Protein AF-A0A1F9PEQ1-F1 (afdb_monomer_lite)

Secondary structure (DSSP, 8-state):
--SHHHHHHHHHHHHHHHHTTS-----TTTTTTHHHHHHHHHHHHHHHHHHS--------PPP----------------------EEEEEEEE-TTT--EEEEEEEEE-TTS-EEEEEEEP-

Radius of gyration: 31.18 Å; chains: 1; bounding box: 56×48×93 Å

pLDDT: mean 72.93, std 18.85, range [39.44, 97.31]

Structure (mmCIF, N/CA/C/O backbone):
data_AF-A0A1F9PEQ1-F1
#
_entry.id   AF-A0A1F9PEQ1-F1
#
loop_
_atom_site.group_PDB
_atom_site.id
_atom_site.type_symbol
_atom_site.label_atom_id
_atom_site.label_alt_id
_atom_site.label_comp_id
_atom_site.label_asym_id
_atom_site.label_entity_id
_atom_site.label_seq_id
_atom_site.pdbx_PDB_ins_code
_atom_site.Cartn_x
_atom_site.Cartn_y
_atom_site.Cartn_z
_atom_site.occupancy
_atom_site.B_iso_or_equiv
_atom_site.auth_seq_id
_atom_site.auth_comp_id
_atom_site.auth_asym_id
_atom_site.auth_atom_id
_atom_site.pdbx_PDB_model_num
ATOM 1 N N . MET A 1 1 ? -5.999 16.177 64.092 1.00 49.44 1 MET A N 1
ATOM 2 C CA . MET A 1 1 ? -4.779 16.127 63.250 1.00 49.44 1 MET A CA 1
ATOM 3 C C . MET A 1 1 ? -4.635 14.733 62.621 1.00 49.44 1 MET A C 1
ATOM 5 O O . MET A 1 1 ? -3.944 13.889 63.171 1.00 49.44 1 MET A O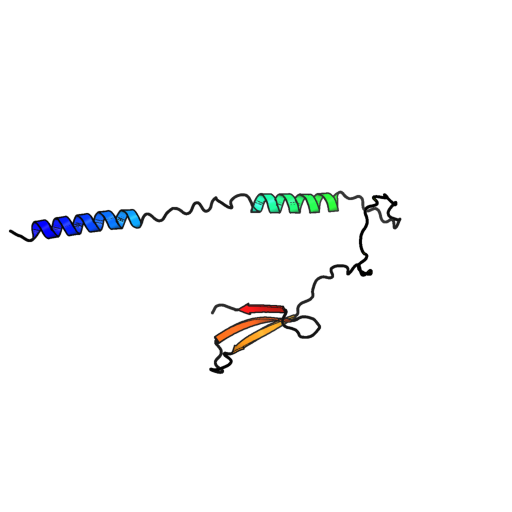 1
ATOM 9 N N . ARG A 1 2 ? -5.347 14.428 61.524 1.00 56.50 2 ARG A N 1
ATOM 10 C CA . ARG A 1 2 ? -5.274 13.109 60.840 1.00 56.50 2 ARG A CA 1
ATOM 11 C C . ARG A 1 2 ? -5.090 13.198 59.314 1.00 56.50 2 ARG A C 1
ATOM 13 O O . ARG A 1 2 ? -4.746 12.198 58.700 1.00 56.50 2 ARG A O 1
ATOM 20 N N . SER A 1 3 ? -5.237 14.383 58.717 1.00 58.09 3 SER A N 1
ATOM 21 C CA . SER A 1 3 ? -5.160 14.612 57.265 1.00 58.09 3 SER A CA 1
ATOM 22 C C . SER A 1 3 ? -3.738 14.790 56.712 1.00 58.09 3 SER A C 1
ATOM 24 O O . SER A 1 3 ? -3.518 14.547 55.531 1.00 58.09 3 SER A O 1
ATOM 26 N N . GLY A 1 4 ? -2.751 15.145 57.547 1.00 61.19 4 GLY A N 1
ATOM 27 C CA . GLY A 1 4 ? -1.371 15.374 57.086 1.00 61.19 4 GLY A CA 1
ATOM 28 C C . GLY A 1 4 ? -0.668 14.114 56.565 1.00 61.19 4 GLY A C 1
ATOM 29 O O . GLY A 1 4 ? 0.101 14.185 55.615 1.00 61.19 4 GLY A O 1
ATOM 30 N N . LYS A 1 5 ? -0.987 12.937 57.125 1.00 64.62 5 LYS A N 1
ATOM 31 C CA . LYS A 1 5 ? -0.411 11.655 56.677 1.00 64.62 5 LYS A CA 1
ATOM 32 C C . LYS A 1 5 ? -0.915 11.241 55.293 1.00 64.62 5 LYS A C 1
ATOM 34 O O . LYS A 1 5 ? -0.137 10.729 54.498 1.00 64.62 5 LYS A O 1
ATOM 39 N N . ALA A 1 6 ? -2.194 11.498 55.007 1.00 68.31 6 ALA A N 1
ATOM 40 C CA . ALA A 1 6 ? -2.786 11.233 53.699 1.00 68.31 6 ALA A CA 1
ATOM 41 C C . ALA A 1 6 ? -2.228 12.188 52.632 1.00 68.31 6 ALA A C 1
ATOM 43 O O . ALA A 1 6 ? -1.910 11.753 51.531 1.00 68.31 6 ALA A O 1
ATOM 44 N N . PHE A 1 7 ? -2.025 13.461 52.989 1.00 73.62 7 PHE A N 1
ATOM 45 C CA . PHE A 1 7 ? -1.417 14.449 52.097 1.00 73.62 7 PHE A CA 1
ATOM 46 C C . PHE A 1 7 ? 0.018 14.065 51.701 1.00 73.62 7 PHE A C 1
ATOM 48 O O . PHE A 1 7 ? 0.342 14.054 50.517 1.00 73.62 7 PHE A O 1
ATOM 55 N N . CYS A 1 8 ? 0.850 13.637 52.659 1.00 73.62 8 CYS A N 1
ATOM 56 C CA . CYS A 1 8 ? 2.207 13.169 52.353 1.00 73.62 8 CYS A CA 1
ATOM 57 C C . CYS A 1 8 ? 2.223 11.915 51.462 1.00 73.62 8 CYS A C 1
ATOM 59 O O . CYS A 1 8 ? 3.076 11.803 50.585 1.00 73.62 8 CYS A O 1
ATOM 61 N N . PHE A 1 9 ? 1.277 10.990 51.655 1.00 76.81 9 PHE A N 1
ATOM 62 C CA . PHE A 1 9 ? 1.157 9.792 50.818 1.00 76.81 9 PHE A CA 1
ATOM 63 C C . PHE A 1 9 ? 0.793 10.130 49.368 1.00 76.81 9 PHE A C 1
ATOM 65 O O . PHE A 1 9 ? 1.382 9.582 48.439 1.00 76.81 9 PHE A O 1
ATOM 72 N N . ILE A 1 10 ? -0.133 11.069 49.171 1.00 79.69 10 ILE A N 1
ATOM 73 C CA . ILE A 1 10 ? -0.545 11.532 47.840 1.00 79.69 10 ILE A CA 1
ATOM 74 C C . ILE A 1 10 ? 0.626 12.216 47.120 1.00 79.69 10 ILE A C 1
ATOM 76 O O . ILE A 1 10 ? 0.867 11.936 45.946 1.00 79.69 10 ILE A O 1
ATOM 80 N N . CYS A 1 11 ? 1.409 13.043 47.820 1.00 76.25 11 CYS A N 1
ATOM 81 C CA . CYS A 1 11 ? 2.610 13.661 47.252 1.00 76.25 11 CYS A CA 1
ATOM 82 C C . CYS A 1 11 ? 3.671 12.628 46.835 1.00 76.25 11 CYS A C 1
ATOM 84 O O . CYS A 1 11 ? 4.295 12.788 45.789 1.00 76.25 11 CYS A O 1
ATOM 86 N N . PHE A 1 12 ? 3.851 11.551 47.606 1.00 75.12 12 PHE A N 1
ATOM 87 C CA . PHE A 1 12 ? 4.783 10.472 47.256 1.00 75.12 12 PHE A CA 1
ATOM 88 C C . PHE A 1 12 ? 4.371 9.718 45.984 1.00 75.12 12 PHE A C 1
ATOM 90 O O . PHE A 1 12 ? 5.223 9.407 45.154 1.00 75.12 12 PHE A O 1
ATOM 97 N N . ILE A 1 13 ? 3.071 9.466 45.802 1.00 77.69 13 ILE A N 1
ATOM 98 C CA . ILE A 1 13 ? 2.544 8.812 44.593 1.00 77.69 13 ILE A CA 1
ATOM 99 C C . ILE A 1 13 ? 2.719 9.717 43.364 1.00 77.69 13 ILE A C 1
ATOM 101 O O . ILE A 1 13 ? 3.132 9.247 42.305 1.00 77.69 13 ILE A O 1
ATOM 105 N N . LEU A 1 14 ? 2.476 11.022 43.509 1.00 71.12 14 LEU A N 1
ATOM 106 C CA . LEU A 1 14 ? 2.673 12.006 42.438 1.00 71.12 14 LEU A CA 1
ATOM 107 C C . LEU A 1 14 ? 4.134 12.097 41.974 1.00 71.12 14 LEU A C 1
ATOM 109 O O . LEU A 1 14 ? 4.376 12.179 40.773 1.00 71.12 14 LEU A O 1
ATOM 113 N N . LEU A 1 15 ? 5.107 12.026 42.887 1.00 71.06 15 LEU A N 1
ATOM 114 C CA . LEU A 1 15 ? 6.530 12.028 42.525 1.00 71.06 15 LEU A CA 1
ATOM 115 C C . LEU A 1 15 ? 6.941 10.773 41.737 1.00 71.06 15 LEU A C 1
ATOM 117 O O . LEU A 1 15 ? 7.735 10.875 40.806 1.00 71.06 15 LEU A O 1
ATOM 121 N N . PHE A 1 16 ? 6.370 9.607 42.058 1.00 66.06 16 PHE A N 1
ATOM 122 C CA . PHE A 1 16 ? 6.641 8.362 41.329 1.00 66.06 16 PHE A CA 1
ATOM 123 C C . PHE A 1 16 ? 6.069 8.368 39.903 1.00 66.06 16 PHE A C 1
ATOM 125 O O . PHE A 1 16 ? 6.699 7.847 38.985 1.00 66.06 16 PHE A O 1
ATOM 132 N N . LEU A 1 17 ? 4.907 8.996 39.698 1.00 65.25 17 LEU A N 1
ATOM 133 C CA . LEU A 1 17 ? 4.273 9.113 38.379 1.00 65.25 17 LEU A CA 1
ATOM 134 C C . LEU A 1 17 ? 5.043 10.044 37.426 1.00 65.25 17 LEU A C 1
ATOM 136 O O . LEU A 1 17 ? 4.997 9.844 36.215 1.00 65.25 17 LEU A O 1
ATOM 140 N N . ILE A 1 18 ? 5.788 11.025 37.946 1.00 63.03 18 ILE A N 1
ATOM 141 C CA . ILE A 1 18 ? 6.586 11.947 37.119 1.00 63.03 18 ILE A CA 1
ATOM 142 C C . ILE A 1 18 ? 7.818 11.246 36.516 1.00 63.03 18 ILE A C 1
ATOM 144 O O . ILE A 1 18 ? 8.185 11.550 35.382 1.00 63.03 18 ILE A O 1
ATOM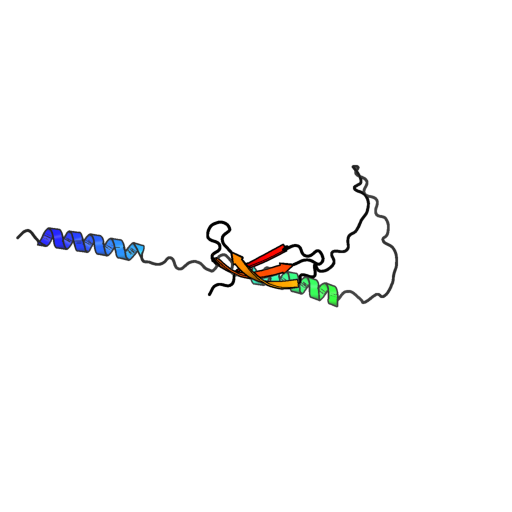 148 N N . SER A 1 19 ? 8.417 10.263 37.202 1.00 60.38 19 SER A N 1
ATOM 149 C CA . SER A 1 19 ? 9.548 9.491 36.653 1.00 60.38 19 SER A CA 1
ATOM 150 C C . SER A 1 19 ? 9.157 8.547 35.510 1.00 60.38 19 SER A C 1
ATOM 152 O O . SER A 1 19 ? 10.003 8.242 34.678 1.00 60.38 19 SER A O 1
ATOM 154 N N . ALA A 1 20 ? 7.893 8.114 35.426 1.00 58.06 20 ALA A N 1
ATOM 155 C CA . ALA A 1 20 ? 7.407 7.252 34.340 1.00 58.06 20 ALA A CA 1
ATOM 156 C C . ALA A 1 20 ? 7.007 8.027 33.065 1.00 58.06 20 ALA A C 1
ATOM 158 O O . ALA A 1 20 ? 6.794 7.421 32.021 1.00 58.06 20 ALA A O 1
ATOM 159 N N . CYS A 1 21 ? 6.925 9.362 33.138 1.00 57.00 21 CYS A N 1
ATOM 160 C CA . CYS A 1 21 ? 6.680 10.248 31.994 1.00 57.00 21 CYS A CA 1
ATOM 161 C C . CYS A 1 21 ? 7.961 10.905 31.459 1.00 57.00 21 CYS A C 1
ATOM 163 O O . CYS A 1 21 ? 7.884 11.849 30.667 1.00 57.00 21 CYS A O 1
ATOM 165 N N . GLN A 1 22 ? 9.147 10.434 31.856 1.00 58.25 22 GLN A N 1
ATOM 166 C CA . GLN A 1 22 ? 10.350 10.730 31.087 1.00 58.25 22 GLN A CA 1
ATOM 167 C C . GLN A 1 22 ? 10.296 9.870 29.837 1.00 58.25 22 GLN A C 1
ATOM 169 O O . GLN A 1 22 ? 10.771 8.742 29.824 1.00 58.25 22 GLN A O 1
ATOM 174 N N . ASN A 1 23 ? 9.629 10.433 28.827 1.00 53.53 23 ASN A N 1
ATOM 175 C CA . ASN A 1 23 ? 9.641 9.982 27.451 1.00 53.53 23 ASN A CA 1
ATOM 176 C C . ASN A 1 23 ? 11.086 9.602 27.141 1.00 53.53 23 ASN A C 1
ATOM 178 O O . ASN A 1 23 ? 11.964 10.474 27.098 1.00 53.53 23 ASN A O 1
ATOM 182 N N . GLU A 1 24 ? 11.321 8.297 27.046 1.00 58.09 24 GLU A N 1
ATOM 183 C CA . GLU A 1 24 ? 12.523 7.730 26.478 1.00 58.09 24 GLU A CA 1
ATOM 184 C C . GLU A 1 24 ? 12.722 8.538 25.205 1.00 58.09 24 GLU A C 1
ATOM 186 O O . GLU A 1 24 ? 11.851 8.563 24.331 1.00 58.09 24 GLU A O 1
ATOM 191 N N . LYS A 1 25 ? 13.780 9.354 25.168 1.00 58.12 25 LYS A N 1
ATOM 192 C CA . LYS A 1 25 ? 14.219 9.917 23.904 1.00 58.12 25 LYS A CA 1
ATOM 193 C C . LYS A 1 25 ? 14.535 8.678 23.102 1.00 58.12 25 LYS A C 1
ATOM 195 O O . LYS A 1 25 ? 15.564 8.060 23.351 1.00 58.12 25 LYS A O 1
ATOM 200 N N . ALA A 1 26 ? 13.564 8.272 22.288 1.00 57.06 26 ALA A N 1
ATOM 201 C CA . ALA A 1 26 ? 13.706 7.216 21.328 1.00 57.06 26 ALA A CA 1
ATOM 202 C C . ALA A 1 26 ? 15.038 7.505 20.659 1.00 57.06 26 ALA A C 1
ATOM 204 O O . ALA A 1 26 ? 15.245 8.596 20.116 1.00 57.06 26 ALA A O 1
ATOM 205 N N . ASP A 1 27 ? 15.982 6.593 20.849 1.00 59.19 27 ASP A N 1
ATOM 206 C CA . ASP A 1 27 ? 17.190 6.561 20.061 1.00 59.19 27 ASP A CA 1
ATOM 207 C C . ASP A 1 27 ? 16.724 6.293 18.623 1.00 59.19 27 ASP A C 1
ATOM 209 O O . ASP A 1 27 ? 16.778 5.185 18.106 1.00 59.19 27 ASP A O 1
ATOM 213 N N . ASP A 1 28 ? 16.259 7.345 17.942 1.00 56.72 28 ASP A N 1
ATOM 214 C CA . ASP A 1 28 ? 15.924 7.367 16.513 1.00 56.72 28 ASP A CA 1
ATOM 215 C C . ASP A 1 28 ? 17.185 7.131 15.646 1.00 56.72 28 ASP A C 1
ATOM 217 O O . ASP A 1 28 ? 17.161 7.217 14.418 1.00 56.72 28 ASP A O 1
ATOM 221 N N . ASN A 1 29 ? 18.312 6.819 16.290 1.00 59.34 29 ASN A N 1
ATOM 222 C CA . ASN A 1 29 ? 19.616 6.576 15.705 1.00 59.34 29 ASN A CA 1
ATOM 223 C C . ASN A 1 29 ? 19.832 5.116 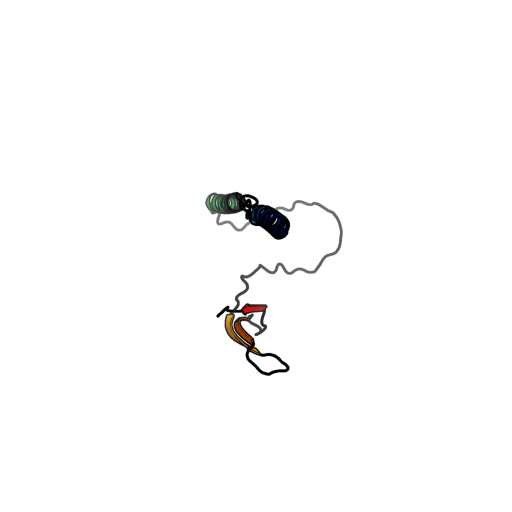15.284 1.00 59.34 29 ASN A C 1
ATOM 225 O O . ASN A 1 29 ? 20.781 4.870 14.537 1.00 59.34 29 ASN A O 1
ATOM 229 N N . ASP A 1 30 ? 18.961 4.174 15.667 1.00 66.00 30 ASP A N 1
ATOM 230 C CA . ASP A 1 30 ? 19.110 2.743 15.337 1.00 66.00 30 ASP A CA 1
ATOM 231 C C . ASP A 1 30 ? 19.110 2.454 13.822 1.00 66.00 30 ASP A C 1
ATOM 233 O O . ASP A 1 30 ? 19.629 1.432 13.372 1.00 66.00 30 ASP A O 1
ATOM 237 N N . TYR A 1 31 ? 18.578 3.376 13.013 1.00 64.62 31 TYR A N 1
ATOM 238 C CA . TYR A 1 31 ? 18.569 3.289 11.546 1.00 64.62 31 TYR A CA 1
ATOM 239 C C . TYR A 1 31 ? 19.341 4.422 10.854 1.00 64.62 31 TYR A C 1
ATOM 241 O O . TYR A 1 31 ? 19.314 4.534 9.620 1.00 64.62 31 TYR A O 1
ATOM 249 N N . SER A 1 32 ? 20.058 5.254 11.618 1.00 68.00 32 SER A N 1
ATOM 250 C CA . SER A 1 32 ? 20.920 6.292 11.051 1.00 68.00 32 SER A CA 1
ATOM 251 C C . SER A 1 32 ? 22.086 5.626 10.301 1.00 68.00 32 SER A C 1
ATOM 253 O O . SER A 1 32 ? 22.850 4.847 10.860 1.00 68.00 32 SER A O 1
ATOM 255 N N . GLY A 1 33 ? 22.176 5.839 8.985 1.00 75.06 33 GLY A N 1
ATOM 256 C CA . GLY A 1 33 ? 23.220 5.250 8.128 1.00 75.06 33 GLY A CA 1
ATOM 257 C C . GLY A 1 33 ? 22.756 4.149 7.167 1.00 75.06 33 GLY A C 1
ATOM 258 O O . GLY A 1 33 ? 23.436 3.889 6.172 1.00 75.06 33 GLY A O 1
ATOM 259 N N . VAL A 1 34 ? 21.562 3.564 7.344 1.00 82.81 34 VAL A N 1
ATOM 260 C CA . VAL A 1 34 ? 20.995 2.636 6.337 1.00 82.81 34 VAL A CA 1
ATOM 261 C C . VAL A 1 34 ? 20.746 3.362 5.010 1.00 82.81 34 VAL A C 1
ATOM 263 O O . VAL A 1 34 ? 21.001 2.817 3.935 1.00 82.81 34 VAL A O 1
ATOM 266 N N . SER A 1 35 ? 20.321 4.625 5.080 1.00 83.19 35 SER A N 1
ATOM 267 C CA . SER A 1 35 ? 20.158 5.490 3.906 1.00 83.19 35 SER A CA 1
ATOM 268 C C . SER A 1 35 ? 21.474 5.685 3.143 1.00 83.19 35 SER A C 1
ATOM 270 O O . SER A 1 35 ? 21.487 5.616 1.913 1.00 83.19 35 SER A O 1
ATOM 272 N N . ASP A 1 36 ? 22.590 5.849 3.857 1.00 86.62 36 ASP A N 1
ATOM 273 C CA . ASP A 1 36 ? 23.909 6.063 3.252 1.00 86.62 36 ASP A CA 1
ATOM 274 C C . ASP A 1 36 ? 24.472 4.782 2.622 1.00 86.62 36 ASP A C 1
ATOM 276 O O . ASP A 1 36 ?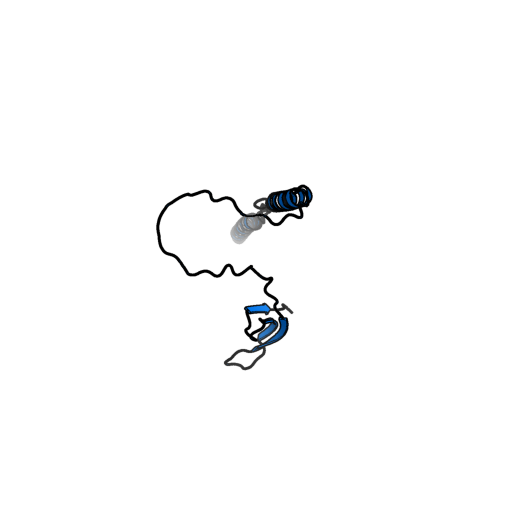 25.074 4.814 1.548 1.00 86.62 36 ASP A O 1
ATOM 280 N N . LEU A 1 37 ? 24.200 3.621 3.224 1.00 86.06 37 LEU A N 1
ATOM 281 C CA . LEU A 1 37 ? 24.519 2.311 2.644 1.00 86.06 37 LEU A CA 1
ATOM 282 C C . LEU A 1 37 ? 23.751 2.068 1.335 1.00 86.06 37 LEU A C 1
ATOM 284 O O . LEU A 1 37 ? 24.322 1.608 0.339 1.00 86.06 37 LEU A O 1
ATOM 288 N N . ILE A 1 38 ? 22.455 2.393 1.315 1.00 87.31 38 ILE A N 1
ATOM 289 C CA . ILE A 1 38 ? 21.609 2.246 0.124 1.00 87.31 38 ILE A CA 1
ATOM 290 C C . ILE A 1 38 ? 22.046 3.230 -0.966 1.00 87.31 38 ILE A C 1
ATOM 292 O O . ILE A 1 38 ? 22.167 2.835 -2.132 1.00 87.31 38 ILE A O 1
ATOM 296 N N . SER A 1 39 ? 22.317 4.487 -0.607 1.00 87.31 39 SER A N 1
ATOM 297 C CA . SER A 1 39 ? 22.762 5.510 -1.555 1.00 87.31 39 SER A CA 1
ATOM 298 C C . SER A 1 39 ? 24.130 5.161 -2.149 1.00 87.31 39 SER A C 1
ATOM 300 O O . SER A 1 39 ? 24.284 5.205 -3.370 1.00 87.31 39 SER A O 1
ATOM 302 N N . GLY A 1 40 ? 25.079 4.688 -1.334 1.00 90.50 40 GLY A N 1
ATOM 303 C CA . GLY A 1 40 ? 26.391 4.216 -1.777 1.00 90.50 40 GLY A CA 1
ATOM 304 C C . GLY A 1 40 ? 26.303 3.028 -2.736 1.00 90.50 40 GLY A C 1
ATOM 305 O O . GLY A 1 40 ? 26.946 3.030 -3.789 1.00 90.50 40 GLY A O 1
ATOM 306 N N . ARG A 1 41 ? 25.444 2.041 -2.445 1.00 90.31 41 ARG A N 1
ATOM 307 C CA . ARG A 1 41 ? 25.224 0.891 -3.341 1.00 90.31 41 ARG A CA 1
ATOM 308 C C . ARG A 1 41 ? 24.611 1.310 -4.673 1.00 90.31 41 ARG A C 1
ATOM 310 O O . ARG A 1 41 ? 25.021 0.813 -5.722 1.00 90.31 41 ARG A O 1
ATOM 317 N N . ASN A 1 42 ? 23.621 2.197 -4.641 1.00 86.69 42 ASN A N 1
ATOM 318 C CA . ASN A 1 42 ? 22.983 2.689 -5.856 1.00 86.69 42 ASN A CA 1
ATOM 319 C C . ASN A 1 42 ? 23.970 3.507 -6.689 1.00 86.69 42 ASN A C 1
ATOM 321 O O . ASN A 1 42 ? 24.092 3.254 -7.885 1.00 86.69 42 ASN A O 1
ATOM 325 N N . LYS A 1 43 ? 24.746 4.394 -6.060 1.00 88.88 43 LYS A N 1
ATOM 326 C CA . LYS A 1 43 ? 25.808 5.154 -6.722 1.00 88.88 43 LYS A CA 1
ATOM 327 C C . LYS A 1 43 ? 26.834 4.239 -7.395 1.00 88.88 43 LYS A C 1
ATOM 329 O O . LYS A 1 43 ? 27.140 4.442 -8.560 1.00 88.88 43 LYS A O 1
ATOM 334 N N . ALA A 1 44 ? 27.295 3.183 -6.722 1.00 86.75 44 ALA A N 1
ATOM 335 C CA . ALA A 1 44 ? 28.241 2.228 -7.305 1.00 86.75 44 ALA A CA 1
ATOM 336 C C . ALA A 1 44 ? 27.689 1.517 -8.556 1.00 86.75 44 ALA A C 1
ATOM 338 O O . ALA A 1 44 ? 28.428 1.269 -9.509 1.00 86.75 44 ALA A O 1
ATOM 339 N N . ARG A 1 45 ? 26.386 1.209 -8.582 1.00 86.88 45 ARG A N 1
ATOM 340 C CA . ARG A 1 45 ? 25.717 0.630 -9.759 1.00 86.88 45 ARG A CA 1
ATOM 341 C C . ARG A 1 45 ? 25.632 1.623 -10.915 1.00 86.88 45 ARG A C 1
ATOM 343 O O . ARG A 1 45 ? 25.895 1.226 -12.046 1.00 86.88 45 ARG A O 1
ATOM 350 N N . TYR A 1 46 ? 25.314 2.885 -10.631 1.00 84.62 46 TYR A N 1
ATOM 351 C CA . TYR A 1 46 ? 25.303 3.942 -11.645 1.00 84.62 46 TYR A CA 1
ATOM 352 C C . TYR A 1 46 ? 26.704 4.205 -12.200 1.00 84.62 46 TYR A C 1
ATOM 354 O O . TYR A 1 46 ? 26.883 4.159 -13.412 1.00 84.62 46 TYR A O 1
ATOM 362 N N . ASP A 1 47 ? 27.710 4.351 -11.337 1.00 83.94 47 ASP A N 1
ATOM 363 C CA . ASP A 1 47 ? 29.097 4.589 -11.750 1.00 83.94 47 ASP A CA 1
ATOM 364 C C . ASP A 1 47 ? 29.644 3.414 -12.586 1.00 83.94 47 ASP A C 1
ATOM 366 O O . ASP A 1 47 ? 30.400 3.618 -13.532 1.00 83.94 47 ASP A O 1
ATOM 370 N N . THR A 1 48 ? 29.254 2.171 -12.276 1.00 78.44 48 THR A N 1
ATOM 371 C CA . THR A 1 48 ? 29.641 0.984 -13.065 1.00 78.44 48 THR A CA 1
ATOM 372 C C . THR A 1 48 ? 28.940 0.950 -14.423 1.00 78.44 48 THR A C 1
ATOM 374 O O . THR A 1 48 ? 29.555 0.561 -15.412 1.00 78.44 48 THR A O 1
ATOM 377 N N . ALA A 1 49 ? 27.676 1.376 -14.493 1.00 73.94 49 ALA A N 1
ATOM 378 C CA . ALA A 1 49 ? 26.939 1.481 -15.750 1.00 73.94 49 ALA A CA 1
ATOM 379 C C . ALA A 1 49 ? 27.464 2.623 -16.639 1.00 73.94 49 ALA A C 1
ATOM 381 O O . ALA A 1 49 ? 27.505 2.472 -17.855 1.00 73.94 49 ALA A O 1
ATOM 382 N N . GLU A 1 50 ? 27.908 3.732 -16.045 1.00 68.69 50 GLU A N 1
ATOM 383 C CA . GLU A 1 50 ? 28.485 4.878 -16.759 1.00 68.69 50 GLU A CA 1
ATOM 384 C C . GLU A 1 50 ? 29.928 4.612 -17.218 1.00 68.69 50 GLU A C 1
ATOM 386 O O . GLU A 1 50 ? 30.326 5.023 -18.307 1.00 68.69 50 GLU A O 1
ATOM 391 N N . ARG A 1 51 ? 30.719 3.882 -16.419 1.00 62.69 51 ARG A N 1
ATOM 392 C CA . ARG A 1 51 ? 32.101 3.495 -16.762 1.00 62.69 51 ARG A CA 1
ATOM 393 C C . ARG A 1 51 ? 32.196 2.231 -17.610 1.00 62.69 51 ARG A C 1
ATOM 395 O O . ARG A 1 51 ? 33.294 1.894 -18.054 1.00 62.69 51 ARG A O 1
ATOM 402 N N . ALA A 1 52 ? 31.089 1.526 -17.837 1.00 58.16 52 ALA A N 1
ATOM 403 C CA . ALA A 1 52 ? 31.054 0.445 -18.805 1.00 58.16 52 ALA A CA 1
ATOM 404 C C . ALA A 1 52 ? 31.292 1.055 -20.198 1.00 58.16 52 ALA A C 1
ATOM 406 O O . ALA A 1 52 ? 30.499 1.888 -20.639 1.00 58.16 52 ALA A O 1
ATOM 407 N N . PRO A 1 53 ? 32.376 0.689 -20.909 1.00 52.88 53 PRO A N 1
ATOM 408 C CA . PRO A 1 53 ? 32.570 1.180 -22.261 1.00 52.88 53 PRO A CA 1
ATOM 409 C C . PRO A 1 53 ? 31.365 0.738 -23.088 1.00 52.88 53 PRO A C 1
ATOM 411 O O . PRO A 1 53 ? 31.035 -0.450 -23.107 1.00 52.88 53 PRO A O 1
ATOM 414 N N . VAL A 1 54 ? 30.707 1.691 -23.755 1.00 58.47 54 VAL A N 1
ATOM 415 C CA . VAL A 1 54 ? 29.613 1.436 -24.699 1.00 58.47 54 VAL A CA 1
ATOM 416 C C . VAL A 1 54 ? 30.181 0.620 -25.858 1.00 58.47 54 VAL A C 1
ATOM 418 O O . VAL A 1 54 ? 30.576 1.142 -26.898 1.00 58.47 54 VAL A O 1
ATOM 421 N N . LYS A 1 55 ? 30.283 -0.693 -25.666 1.00 45.28 55 LYS A N 1
ATOM 422 C CA . LYS A 1 55 ? 30.641 -1.631 -26.715 1.00 45.28 55 LYS A CA 1
ATOM 423 C C . LYS A 1 55 ? 29.336 -2.124 -27.313 1.00 45.28 55 LYS A C 1
ATOM 425 O O . LYS A 1 55 ? 28.753 -3.113 -26.880 1.00 45.28 55 LYS A O 1
ATOM 430 N N . ASN A 1 56 ? 28.893 -1.406 -28.341 1.00 55.88 56 ASN A N 1
ATOM 431 C CA . ASN A 1 56 ? 28.010 -1.956 -29.359 1.00 55.88 56 ASN A CA 1
ATOM 432 C C . ASN A 1 56 ? 28.720 -3.155 -29.995 1.00 55.88 56 ASN A C 1
ATOM 434 O O . ASN A 1 56 ? 29.439 -3.007 -30.982 1.00 55.88 56 ASN A O 1
ATOM 438 N N . THR A 1 57 ? 28.600 -4.348 -29.418 1.00 42.00 57 THR A N 1
ATOM 439 C CA . THR A 1 57 ? 28.926 -5.585 -30.131 1.00 42.00 57 THR A CA 1
ATOM 440 C C . THR A 1 57 ? 28.236 -6.781 -29.493 1.00 42.00 57 THR A C 1
ATOM 442 O O . THR A 1 57 ? 28.614 -7.292 -28.445 1.00 42.00 57 THR A O 1
ATOM 445 N N . ARG A 1 58 ? 27.210 -7.240 -30.202 1.00 56.75 58 ARG A N 1
ATOM 446 C CA . ARG A 1 58 ? 26.693 -8.603 -30.195 1.00 56.75 58 ARG A CA 1
ATOM 447 C C . ARG A 1 58 ? 27.853 -9.604 -30.294 1.00 56.75 58 ARG A C 1
ATOM 449 O O . ARG A 1 58 ? 28.428 -9.726 -31.369 1.00 56.75 58 ARG A O 1
ATOM 456 N N . SER A 1 59 ? 28.149 -10.360 -29.237 1.00 46.53 59 SER A N 1
ATOM 457 C CA . SER A 1 59 ? 28.896 -11.625 -29.348 1.00 46.53 59 SER A CA 1
ATOM 458 C C . SER A 1 59 ? 28.869 -12.442 -28.049 1.00 46.53 59 SER A C 1
ATOM 460 O O . SER A 1 59 ? 29.434 -12.019 -27.050 1.00 46.53 59 SER A O 1
ATOM 462 N N . LYS A 1 60 ? 28.195 -13.601 -28.153 1.00 51.47 60 LYS A N 1
ATOM 463 C CA . LYS A 1 60 ? 28.312 -14.898 -27.447 1.00 51.47 60 LYS A CA 1
ATOM 464 C C . LYS A 1 60 ? 28.900 -14.940 -26.019 1.00 51.47 60 LYS A C 1
ATOM 466 O O . LYS A 1 60 ? 30.067 -14.599 -25.851 1.00 51.47 60 LYS A O 1
ATOM 471 N N . PRO A 1 61 ? 28.187 -15.539 -25.042 1.00 45.38 61 PRO A N 1
ATOM 472 C CA . PRO A 1 61 ? 28.824 -16.030 -23.828 1.00 45.38 61 PRO A CA 1
ATOM 473 C C . PRO A 1 61 ? 29.665 -17.272 -24.151 1.00 45.38 61 PRO A C 1
ATOM 475 O O . PRO A 1 61 ? 29.215 -18.182 -24.849 1.00 45.38 61 PRO A O 1
ATOM 478 N N . VAL A 1 62 ? 30.899 -17.255 -23.655 1.00 45.84 62 VAL A N 1
ATOM 479 C CA . VAL A 1 62 ? 31.836 -18.378 -23.591 1.00 45.84 62 VAL A CA 1
ATOM 480 C C . VAL A 1 62 ? 31.323 -19.379 -22.553 1.00 45.84 62 VAL A C 1
ATOM 482 O O . VAL A 1 62 ? 30.925 -18.979 -21.462 1.00 45.84 62 VAL A O 1
ATOM 485 N N . GLU A 1 63 ? 31.309 -20.662 -22.920 1.00 48.25 63 GLU A N 1
ATOM 486 C CA . GLU A 1 63 ? 31.019 -21.786 -22.027 1.00 48.25 63 GLU A CA 1
ATOM 487 C C . GLU A 1 63 ? 32.075 -21.875 -20.920 1.00 48.25 63 GLU A C 1
ATOM 489 O O . GLU A 1 63 ? 33.255 -22.087 -21.198 1.00 48.25 63 GLU A O 1
ATOM 494 N N . GLU A 1 64 ? 31.638 -21.785 -19.666 1.00 41.25 64 GLU A N 1
ATOM 495 C CA . GLU A 1 64 ? 32.391 -22.294 -18.525 1.00 41.25 64 GLU A CA 1
ATOM 496 C C . GLU A 1 64 ? 31.562 -23.420 -17.898 1.00 41.25 64 GLU A C 1
ATOM 498 O O . GLU A 1 64 ? 30.490 -23.209 -17.330 1.00 41.25 64 GLU A O 1
ATOM 503 N N . ASN A 1 65 ? 32.030 -24.649 -18.120 1.00 48.56 65 ASN A N 1
ATOM 504 C CA . ASN A 1 65 ? 31.427 -25.878 -17.629 1.00 48.56 65 ASN A CA 1
ATOM 505 C C . ASN A 1 65 ? 31.656 -25.995 -16.118 1.00 48.56 65 ASN A C 1
ATOM 507 O O . ASN A 1 65 ? 32.770 -26.294 -15.689 1.00 48.56 65 ASN A O 1
ATOM 511 N N . ILE A 1 66 ? 30.598 -25.837 -15.321 1.00 41.06 66 ILE A N 1
ATOM 512 C CA . ILE A 1 66 ? 30.535 -26.413 -13.975 1.00 41.06 66 ILE A CA 1
ATOM 513 C C . ILE A 1 66 ? 29.318 -27.333 -13.921 1.00 41.06 66 ILE A C 1
ATOM 515 O O . ILE A 1 66 ? 28.167 -26.908 -13.850 1.00 41.06 66 ILE A O 1
ATOM 519 N N . ASP A 1 67 ? 29.629 -28.620 -14.012 1.00 53.47 67 ASP A N 1
ATOM 520 C CA . ASP A 1 67 ? 28.731 -29.757 -13.903 1.00 53.47 67 ASP A CA 1
ATOM 521 C C . ASP A 1 67 ? 28.364 -29.990 -12.432 1.00 53.47 67 ASP A C 1
ATOM 523 O O . ASP A 1 67 ? 29.235 -30.307 -11.625 1.00 53.47 67 ASP A O 1
ATOM 527 N N . THR A 1 68 ? 27.087 -29.823 -12.072 1.00 39.44 68 THR A N 1
ATOM 528 C CA . THR A 1 68 ? 26.430 -30.588 -10.995 1.00 39.44 68 THR A CA 1
ATOM 529 C C . THR A 1 68 ? 24.906 -30.573 -11.198 1.00 39.44 68 THR A C 1
ATOM 531 O O . THR A 1 68 ? 24.184 -29.717 -10.697 1.00 39.44 68 THR A O 1
ATOM 534 N N . SER A 1 69 ? 24.423 -31.545 -11.972 1.00 53.00 69 SER A N 1
ATOM 535 C CA . SER A 1 69 ? 23.240 -32.390 -11.709 1.00 53.00 69 SER A CA 1
ATOM 536 C C . SER A 1 69 ? 22.119 -31.852 -10.786 1.00 53.00 69 SER A C 1
ATOM 538 O O . SER A 1 69 ? 22.201 -31.990 -9.566 1.00 53.00 69 SER A O 1
ATOM 540 N N . ARG A 1 70 ? 20.996 -31.389 -11.368 1.00 47.59 70 ARG A N 1
ATOM 541 C CA . ARG A 1 70 ? 19.660 -32.046 -11.305 1.00 47.59 70 ARG A CA 1
ATOM 542 C C . ARG A 1 70 ? 18.517 -31.142 -11.795 1.00 47.59 70 ARG A C 1
ATOM 544 O O . ARG A 1 70 ? 18.325 -30.044 -11.299 1.00 47.59 70 ARG A O 1
ATOM 551 N N . GLN A 1 71 ? 17.712 -31.734 -12.684 1.00 43.56 71 GLN A N 1
ATOM 552 C CA . GLN A 1 71 ? 16.346 -31.380 -13.096 1.00 43.56 71 GLN A CA 1
ATOM 553 C C . GLN A 1 71 ? 16.117 -29.996 -13.720 1.00 43.56 71 GLN A C 1
ATOM 555 O O . GLN A 1 71 ? 16.009 -28.977 -13.051 1.00 43.56 71 GLN A O 1
ATOM 560 N N . ALA A 1 72 ? 15.932 -30.020 -15.040 1.00 43.62 72 ALA A N 1
ATOM 561 C CA . ALA A 1 72 ? 15.381 -28.927 -15.823 1.00 43.62 72 ALA A CA 1
ATOM 562 C C . ALA A 1 72 ? 13.964 -28.546 -15.351 1.00 43.62 72 ALA A C 1
ATOM 564 O O . ALA A 1 72 ? 13.092 -29.417 -15.297 1.00 43.62 72 ALA A O 1
ATOM 565 N N . PRO A 1 73 ? 13.686 -27.257 -15.112 1.00 43.97 73 PRO A N 1
ATOM 566 C CA . PRO A 1 73 ? 12.439 -26.649 -15.518 1.00 43.97 73 PRO A CA 1
ATOM 567 C C . PRO A 1 73 ? 12.636 -26.054 -16.915 1.00 43.97 73 PRO A C 1
ATOM 569 O O . PRO A 1 73 ? 13.602 -25.336 -17.180 1.00 43.97 73 PRO A O 1
ATOM 572 N N . ASP A 1 74 ? 11.718 -26.407 -17.807 1.00 44.03 74 ASP A N 1
ATOM 573 C CA . ASP A 1 74 ? 11.641 -25.889 -19.161 1.00 44.03 74 ASP A CA 1
ATOM 574 C C . ASP A 1 74 ? 11.838 -24.374 -19.217 1.00 44.03 74 ASP A C 1
ATOM 576 O O . ASP A 1 74 ? 11.316 -23.591 -18.420 1.00 44.03 74 ASP A O 1
ATOM 580 N N . SER A 1 75 ? 12.602 -23.996 -20.230 1.00 58.28 75 SER A N 1
ATOM 581 C CA . SER A 1 75 ? 12.901 -22.644 -20.650 1.00 58.28 75 SER A CA 1
ATOM 582 C C . SER A 1 75 ? 11.672 -21.737 -20.651 1.00 58.28 75 SER A C 1
ATOM 584 O O . SER A 1 75 ? 10.710 -21.997 -21.375 1.00 58.28 75 SER A O 1
ATOM 586 N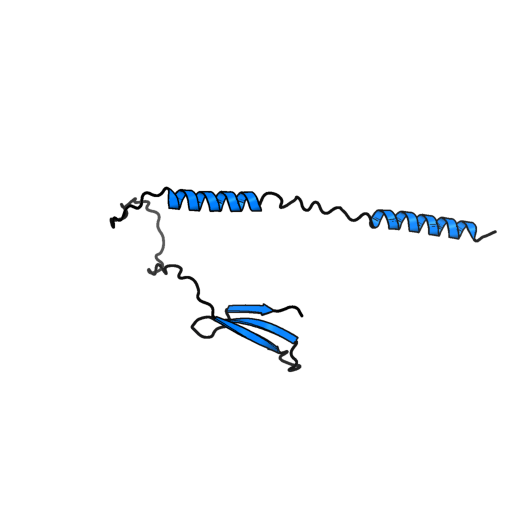 N . LYS A 1 76 ? 11.778 -20.614 -19.945 1.00 48.53 76 LYS A N 1
ATOM 587 C CA . LYS A 1 76 ? 11.333 -19.290 -20.392 1.00 48.53 76 LYS A CA 1
ATOM 588 C C . LYS A 1 76 ? 12.029 -18.267 -19.508 1.00 48.53 76 LYS A C 1
ATOM 590 O O . LYS A 1 76 ? 11.632 -18.022 -18.375 1.00 48.53 76 LYS A O 1
ATOM 595 N N . THR A 1 77 ? 13.106 -17.696 -20.034 1.00 46.59 77 THR A N 1
ATOM 596 C CA . THR A 1 77 ? 13.652 -16.438 -19.535 1.00 46.59 77 THR A CA 1
ATOM 597 C C . THR A 1 77 ? 12.589 -15.375 -19.791 1.00 46.59 77 THR A C 1
ATOM 599 O O . THR A 1 77 ? 12.571 -14.746 -20.846 1.00 46.59 77 THR A O 1
ATOM 602 N N . GLU A 1 78 ? 11.631 -15.240 -18.879 1.00 53.66 78 GLU A N 1
ATOM 603 C CA . GLU A 1 78 ? 10.753 -14.080 -18.858 1.00 53.66 78 GLU A CA 1
ATOM 604 C C . GLU A 1 78 ? 11.608 -12.908 -18.390 1.00 53.66 78 GLU A C 1
ATOM 606 O O . GLU A 1 78 ? 11.905 -12.740 -17.207 1.00 53.66 78 GLU A O 1
ATOM 611 N N . GLU A 1 79 ? 12.089 -12.140 -19.365 1.00 50.56 79 GLU A N 1
ATOM 612 C CA . GLU A 1 79 ? 12.567 -10.783 -19.151 1.00 50.56 79 GLU A CA 1
ATOM 613 C C . GLU A 1 79 ? 11.567 -10.091 -18.220 1.00 50.56 79 GLU A C 1
ATOM 615 O O . GLU A 1 79 ? 10.374 -10.032 -18.523 1.00 50.56 79 GLU A O 1
ATOM 620 N N . ILE A 1 80 ? 12.030 -9.638 -17.051 1.00 52.66 80 ILE A N 1
ATOM 621 C CA . ILE A 1 80 ? 11.174 -9.000 -16.050 1.00 52.66 80 ILE A CA 1
ATOM 622 C C . ILE A 1 80 ? 10.747 -7.648 -16.624 1.00 52.66 80 ILE A C 1
ATOM 624 O O . ILE A 1 80 ? 11.392 -6.621 -16.412 1.00 52.66 80 ILE A 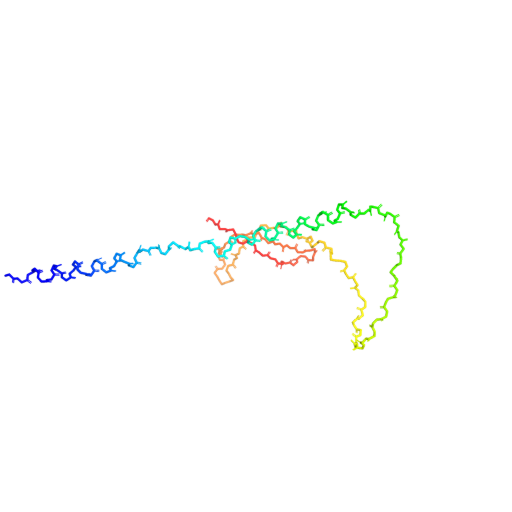O 1
ATOM 628 N N . LEU A 1 81 ? 9.685 -7.663 -17.423 1.00 58.09 81 LEU A N 1
ATOM 629 C CA . LEU A 1 81 ? 9.071 -6.466 -17.960 1.00 58.09 81 LEU A CA 1
ATOM 630 C C . LEU A 1 81 ? 8.508 -5.654 -16.788 1.00 58.09 81 LEU A C 1
ATOM 632 O O . LEU A 1 81 ? 7.965 -6.232 -15.840 1.00 58.09 81 LEU A O 1
ATOM 636 N N . PRO A 1 82 ? 8.601 -4.315 -16.831 1.00 61.81 82 PRO A N 1
ATOM 637 C CA . PRO A 1 82 ? 7.960 -3.476 -15.833 1.00 61.81 82 PRO A CA 1
ATOM 638 C C . PRO A 1 82 ? 6.463 -3.804 -15.811 1.00 61.81 82 PRO A C 1
ATOM 640 O O . PRO A 1 82 ? 5.774 -3.692 -16.828 1.00 61.81 82 PRO A O 1
ATOM 643 N N . ILE A 1 83 ? 5.969 -4.258 -14.657 1.00 75.50 83 ILE A N 1
ATOM 644 C CA . ILE A 1 83 ? 4.555 -4.583 -14.468 1.00 75.50 83 ILE A CA 1
ATOM 645 C C . ILE A 1 83 ? 3.776 -3.270 -14.586 1.00 75.50 83 ILE A C 1
ATOM 647 O O . ILE A 1 83 ? 3.768 -2.452 -13.670 1.00 75.50 83 ILE A O 1
ATOM 651 N N . VAL A 1 84 ? 3.152 -3.049 -15.743 1.00 79.19 84 VAL A N 1
ATOM 652 C CA . VAL A 1 84 ? 2.267 -1.903 -15.974 1.00 79.19 84 VAL A CA 1
ATOM 653 C C . VAL A 1 84 ? 0.965 -2.155 -15.217 1.00 79.19 84 VAL A C 1
ATOM 655 O O . VAL A 1 84 ? 0.245 -3.106 -15.534 1.00 79.19 84 VAL A O 1
ATOM 658 N N . LEU A 1 85 ? 0.684 -1.314 -14.221 1.00 91.12 85 LEU A N 1
ATOM 659 C CA . LEU A 1 85 ? -0.554 -1.322 -13.443 1.00 91.12 85 LEU A CA 1
ATOM 660 C C . LEU A 1 85 ? -1.368 -0.067 -13.766 1.00 91.12 85 LEU A C 1
ATOM 662 O O . LEU A 1 85 ? -0.811 1.025 -13.867 1.00 91.12 85 LEU A O 1
ATOM 666 N N . TYR A 1 86 ? -2.677 -0.230 -13.912 1.00 94.69 86 TYR A N 1
ATOM 667 C CA . TYR A 1 86 ? -3.636 0.855 -14.090 1.00 94.69 86 TYR A CA 1
ATOM 668 C C . TYR A 1 86 ? -4.196 1.272 -12.735 1.00 94.69 86 TYR A C 1
ATOM 670 O O . TYR A 1 86 ? -4.517 0.416 -11.915 1.00 94.69 86 TYR A O 1
ATOM 678 N N . GLU A 1 87 ? -4.305 2.575 -12.500 1.00 95.31 87 GLU A N 1
ATOM 679 C CA . GLU A 1 87 ? -4.851 3.120 -11.259 1.00 95.31 87 GLU A CA 1
ATOM 680 C C . GLU A 1 87 ? -6.324 3.484 -11.432 1.00 95.31 87 GLU A C 1
ATOM 682 O O . GLU A 1 87 ? -6.683 4.218 -12.354 1.00 95.31 87 GLU A O 1
ATOM 687 N N . GLU A 1 88 ? -7.171 3.020 -10.517 1.00 96.50 88 GLU A N 1
ATOM 688 C CA . GLU A 1 88 ? -8.600 3.326 -10.511 1.00 96.50 88 GLU A CA 1
ATOM 689 C C . GLU A 1 88 ? -9.079 3.686 -9.104 1.00 96.50 88 GLU A C 1
ATOM 691 O O . GLU A 1 88 ? -8.700 3.050 -8.122 1.00 96.50 88 GLU A O 1
ATOM 696 N N . LYS A 1 89 ? -9.905 4.731 -8.982 1.00 96.81 89 LYS A N 1
ATOM 697 C CA . LYS A 1 89 ? -10.493 5.127 -7.695 1.00 96.81 89 LYS A CA 1
ATOM 698 C C . LYS A 1 89 ? -11.609 4.155 -7.336 1.00 96.81 89 LYS A C 1
ATOM 700 O O . LYS A 1 89 ? -12.496 3.923 -8.149 1.00 96.81 89 LYS A O 1
ATOM 705 N N . VAL A 1 90 ? -11.575 3.626 -6.119 1.00 96.19 90 VAL A N 1
ATOM 706 C CA . VAL A 1 90 ? -12.523 2.610 -5.653 1.00 96.19 90 VAL A CA 1
ATOM 707 C C . VAL A 1 90 ? -13.080 2.956 -4.279 1.00 96.19 90 VAL A C 1
ATOM 709 O O . VAL A 1 90 ? -12.377 3.516 -3.434 1.00 96.19 90 VAL A O 1
ATOM 712 N N . ASP A 1 91 ? -14.327 2.555 -4.052 1.00 96.12 91 ASP A N 1
ATOM 713 C CA . ASP A 1 91 ? -14.973 2.570 -2.744 1.00 96.12 91 ASP A CA 1
ATOM 714 C C . ASP A 1 91 ? -14.946 1.153 -2.155 1.00 96.12 91 ASP A C 1
ATOM 716 O O . ASP A 1 91 ? -15.297 0.174 -2.817 1.00 96.12 91 ASP A O 1
ATOM 720 N N . ILE A 1 92 ? -14.508 1.027 -0.904 1.00 93.75 92 ILE A N 1
ATOM 721 C CA . ILE A 1 92 ? -14.445 -0.248 -0.186 1.00 93.75 92 ILE A CA 1
ATOM 722 C C . ILE A 1 92 ? -15.748 -0.405 0.584 1.00 93.75 92 ILE A C 1
ATOM 724 O O . ILE A 1 92 ? -15.997 0.331 1.536 1.00 93.75 92 ILE A O 1
ATOM 728 N N . ILE A 1 93 ? -16.573 -1.362 0.168 1.00 95.94 93 ILE A N 1
ATOM 729 C CA . ILE A 1 93 ? -17.920 -1.566 0.708 1.00 95.94 93 ILE A CA 1
ATOM 730 C C . ILE A 1 93 ? -17.939 -2.798 1.616 1.00 95.94 93 ILE A C 1
ATOM 732 O O . ILE A 1 93 ? -17.458 -3.870 1.238 1.00 95.94 93 ILE A O 1
ATOM 736 N N . GLY A 1 94 ? -18.523 -2.662 2.806 1.00 95.69 94 GLY A N 1
ATOM 737 C CA . GLY A 1 94 ? -18.761 -3.785 3.709 1.00 95.69 94 GLY A CA 1
ATOM 738 C C . GLY A 1 94 ? -19.760 -4.766 3.099 1.00 95.69 94 GLY A C 1
ATOM 739 O O . GLY A 1 94 ? -20.856 -4.376 2.702 1.00 95.69 94 GLY A O 1
ATOM 740 N N . SER A 1 95 ? -19.408 -6.052 3.017 1.00 95.75 95 SER A N 1
ATOM 741 C CA . SER A 1 95 ? -20.275 -7.045 2.362 1.00 95.75 95 SER A CA 1
ATOM 742 C C . SER A 1 95 ? -21.653 -7.152 3.027 1.00 95.75 95 SER A C 1
ATOM 744 O O . SER A 1 95 ? -22.661 -7.263 2.323 1.00 95.75 95 SER A O 1
ATOM 746 N N . GLU A 1 96 ? -21.685 -7.079 4.360 1.00 96.56 96 GLU A N 1
ATOM 747 C CA . GLU A 1 96 ? -22.897 -7.214 5.173 1.00 96.56 96 GLU A CA 1
ATOM 748 C C . GLU A 1 96 ? -23.680 -5.902 5.282 1.00 96.56 96 GLU A C 1
ATOM 750 O O . GLU A 1 96 ? -24.875 -5.887 5.007 1.00 96.56 96 GLU A O 1
ATOM 755 N N . SER A 1 97 ? -23.013 -4.794 5.628 1.00 95.19 97 SER A N 1
ATOM 756 C CA . SER A 1 97 ? -23.674 -3.496 5.827 1.00 95.19 97 SER A CA 1
ATOM 757 C C . SER A 1 97 ? -24.037 -2.784 4.523 1.00 95.19 97 SER A C 1
ATOM 759 O O . SER A 1 97 ? -24.916 -1.931 4.520 1.00 95.19 97 SER A O 1
ATOM 761 N N . LYS A 1 98 ? -23.355 -3.109 3.414 1.00 95.44 98 LYS A N 1
ATOM 762 C CA . LYS A 1 98 ? -23.378 -2.347 2.151 1.00 95.44 98 LYS A CA 1
ATOM 763 C C . LYS A 1 98 ? -22.964 -0.879 2.297 1.00 95.44 98 LYS A C 1
ATOM 765 O O . LYS A 1 98 ? -23.148 -0.098 1.368 1.00 95.44 98 LYS A O 1
ATOM 770 N N . GLU A 1 99 ? -22.356 -0.518 3.420 1.00 95.94 99 GLU A N 1
ATOM 771 C CA . GLU A 1 99 ? -21.853 0.829 3.665 1.00 95.94 99 GLU A CA 1
ATOM 772 C C . GLU A 1 99 ? -20.421 0.982 3.155 1.00 95.94 99 GLU A C 1
ATOM 774 O O . GLU A 1 99 ? -19.626 0.033 3.173 1.00 95.94 99 GLU A O 1
ATOM 779 N N . THR A 1 100 ? -20.082 2.196 2.722 1.00 95.38 100 THR A N 1
ATOM 780 C CA . THR A 1 100 ? -18.713 2.552 2.351 1.00 95.38 100 THR A CA 1
ATOM 781 C C . THR A 1 100 ? -17.863 2.665 3.609 1.00 95.38 100 THR A C 1
ATOM 783 O O . THR A 1 100 ? -18.077 3.541 4.441 1.00 95.38 100 THR A O 1
ATOM 786 N N . LEU A 1 101 ? -16.877 1.784 3.729 1.00 94.25 101 LEU A N 1
ATOM 787 C CA . LEU A 1 101 ? -15.948 1.733 4.854 1.00 94.25 101 LEU A CA 1
ATOM 788 C C . LEU A 1 101 ? -14.738 2.641 4.635 1.00 94.25 101 LEU A C 1
ATOM 790 O O . LEU A 1 101 ? -14.186 3.175 5.592 1.00 94.25 101 LEU A O 1
ATOM 794 N N . ALA A 1 102 ? -14.296 2.784 3.384 1.00 95.25 102 ALA A N 1
ATOM 795 C CA . ALA A 1 102 ? -13.171 3.636 3.024 1.00 95.25 102 ALA A CA 1
ATOM 796 C C . ALA A 1 102 ? -13.138 3.933 1.521 1.00 95.25 102 ALA A C 1
ATOM 798 O O . ALA A 1 102 ? -13.744 3.221 0.718 1.00 95.25 102 ALA A O 1
ATOM 799 N N . LYS A 1 103 ? -12.353 4.944 1.142 1.00 96.19 103 LYS A N 1
ATOM 800 C CA . LYS A 1 103 ? -12.022 5.263 -0.251 1.00 96.19 103 LYS A CA 1
ATOM 801 C C . LYS A 1 103 ? -10.573 4.913 -0.543 1.00 96.19 103 LYS A C 1
ATOM 803 O O . LYS A 1 103 ? -9.711 4.983 0.336 1.00 96.19 103 LYS A O 1
ATOM 808 N N . GLY A 1 104 ? -10.278 4.538 -1.778 1.00 96.12 104 GLY A N 1
ATOM 809 C CA . GLY A 1 104 ? -8.939 4.109 -2.150 1.00 96.12 104 GLY A CA 1
ATOM 810 C C . GLY A 1 104 ? -8.639 4.189 -3.637 1.00 96.12 104 GLY A C 1
ATOM 811 O O . GLY A 1 104 ? -9.437 4.661 -4.443 1.00 96.12 104 GLY A O 1
ATOM 812 N N . VAL A 1 105 ? -7.449 3.707 -3.982 1.00 97.12 105 VAL A N 1
ATOM 813 C CA . VAL A 1 105 ? -6.992 3.501 -5.358 1.00 97.12 105 VAL A CA 1
ATOM 814 C C . VAL A 1 105 ? -6.624 2.030 -5.530 1.00 97.12 105 VAL A C 1
ATOM 816 O O . VAL A 1 105 ? -5.785 1.511 -4.790 1.00 97.12 105 VAL A O 1
ATOM 819 N N . ALA A 1 106 ? -7.256 1.354 -6.483 1.00 97.31 106 ALA A N 1
ATOM 820 C CA . ALA A 1 106 ? -6.919 0.005 -6.905 1.00 97.31 106 ALA A CA 1
ATOM 821 C C . ALA A 1 106 ? -5.896 0.049 -8.045 1.00 97.31 106 ALA A C 1
ATOM 823 O O . ALA A 1 106 ? -6.006 0.850 -8.968 1.00 97.31 106 ALA A O 1
ATOM 824 N N . TYR A 1 107 ? -4.912 -0.839 -7.973 1.00 96.75 107 TYR A N 1
ATOM 825 C CA . TYR A 1 107 ? -3.910 -1.067 -9.003 1.00 96.75 107 TYR A CA 1
ATOM 826 C C . TYR A 1 107 ? -4.261 -2.354 -9.740 1.00 96.75 107 TYR A C 1
ATOM 828 O O . TYR A 1 107 ? -4.221 -3.438 -9.149 1.00 96.75 107 TYR A O 1
ATOM 836 N N . ILE A 1 108 ? -4.610 -2.234 -11.013 1.00 95.94 108 ILE A N 1
ATOM 837 C CA . ILE A 1 108 ? -5.197 -3.297 -11.825 1.00 95.94 108 ILE A CA 1
ATOM 838 C C . ILE A 1 108 ? -4.193 -3.722 -12.897 1.00 95.94 108 ILE A C 1
ATOM 840 O O . ILE A 1 108 ? -3.561 -2.882 -13.538 1.00 95.94 108 ILE A O 1
ATOM 844 N N . ASN A 1 109 ? -4.008 -5.024 -13.098 1.00 94.62 109 ASN A N 1
ATOM 845 C CA . ASN A 1 109 ? -3.168 -5.523 -14.187 1.00 94.62 109 ASN A CA 1
ATOM 846 C C . ASN A 1 109 ? -3.902 -5.483 -15.542 1.00 94.62 109 ASN A C 1
ATOM 848 O O . ASN A 1 109 ? -5.098 -5.220 -15.627 1.00 94.62 109 ASN A O 1
ATOM 852 N N . LYS A 1 110 ? -3.193 -5.808 -16.629 1.00 92.06 110 LYS A N 1
ATOM 853 C CA . LYS A 1 110 ? -3.770 -5.857 -17.987 1.00 92.06 110 LYS A CA 1
ATOM 854 C C . LYS A 1 110 ? -4.925 -6.858 -18.151 1.00 92.06 110 LYS A C 1
ATOM 856 O O . LYS A 1 110 ? -5.690 -6.732 -19.099 1.00 92.06 110 LYS A O 1
ATOM 861 N N . ASN A 1 111 ? -5.060 -7.820 -17.238 1.00 93.81 111 ASN A N 1
ATOM 862 C CA . ASN A 1 111 ? -6.132 -8.817 -17.238 1.00 93.81 111 ASN A CA 1
ATOM 863 C C . ASN A 1 111 ? -7.362 -8.362 -16.429 1.00 93.81 111 ASN A C 1
ATOM 865 O O . ASN A 1 111 ? -8.298 -9.141 -16.271 1.00 93.81 111 ASN A O 1
ATOM 869 N N . GLY A 1 112 ? -7.359 -7.144 -15.874 1.00 91.50 112 GLY A N 1
ATOM 870 C CA . GLY A 1 112 ? -8.457 -6.629 -15.053 1.00 91.50 112 GLY A CA 1
ATOM 871 C C . GLY A 1 112 ? -8.439 -7.107 -13.597 1.00 91.50 112 GLY A C 1
ATOM 872 O O . GLY A 1 112 ? -9.411 -6.906 -12.875 1.00 91.50 112 GLY A O 1
ATOM 873 N N . GLN A 1 113 ? -7.359 -7.743 -13.136 1.00 95.31 113 GLN A N 1
ATOM 874 C CA . GLN A 1 113 ? -7.251 -8.219 -11.756 1.00 95.31 113 GLN A CA 1
ATOM 875 C C . GLN A 1 113 ? -6.652 -7.141 -10.858 1.00 95.31 113 GLN A C 1
ATOM 877 O O . GLN A 1 113 ? -5.636 -6.529 -11.198 1.00 95.31 113 GLN A O 1
ATOM 882 N N . ILE A 1 114 ? -7.244 -6.960 -9.679 1.00 94.69 114 ILE A N 1
ATOM 883 C CA . ILE A 1 114 ? -6.722 -6.065 -8.648 1.00 94.69 114 ILE A CA 1
ATOM 884 C C . ILE A 1 114 ? -5.488 -6.715 -8.016 1.00 94.69 114 ILE A C 1
ATOM 886 O O . ILE A 1 114 ? -5.578 -7.769 -7.392 1.00 94.69 114 ILE A O 1
ATOM 890 N N . VAL A 1 115 ? -4.334 -6.071 -8.168 1.00 95.25 115 VAL A N 1
ATOM 891 C CA . VAL A 1 115 ? -3.050 -6.516 -7.605 1.00 95.25 115 VAL A CA 1
ATOM 892 C C . VAL A 1 115 ? -2.809 -5.890 -6.233 1.00 95.25 115 VAL A C 1
ATOM 894 O O . VAL A 1 115 ? -2.241 -6.519 -5.343 1.00 95.25 115 VAL A O 1
ATOM 897 N N . ARG A 1 116 ? -3.233 -4.635 -6.047 1.00 94.38 116 ARG A N 1
ATOM 898 C CA . ARG A 1 116 ? -3.047 -3.881 -4.802 1.00 94.38 116 ARG A CA 1
ATOM 899 C C . ARG A 1 116 ? -4.153 -2.849 -4.631 1.00 94.38 116 ARG A C 1
ATOM 901 O O . ARG A 1 116 ? -4.617 -2.283 -5.611 1.00 94.38 116 ARG A O 1
ATOM 908 N N . ILE A 1 117 ? -4.513 -2.548 -3.387 1.00 95.69 117 ILE A N 1
ATOM 909 C CA . ILE A 1 117 ? -5.395 -1.429 -3.038 1.00 95.69 117 ILE A CA 1
ATOM 910 C C . ILE A 1 117 ? -4.647 -0.516 -2.063 1.00 95.69 117 ILE A C 1
ATOM 912 O O . ILE A 1 117 ? -4.056 -0.989 -1.091 1.00 95.69 117 ILE A O 1
ATOM 916 N N . LYS A 1 118 ? -4.642 0.792 -2.326 1.00 96.12 118 LYS A N 1
ATOM 917 C CA . LYS A 1 118 ? -4.163 1.829 -1.407 1.00 96.12 118 LYS A CA 1
ATOM 918 C C . LYS A 1 118 ? -5.366 2.547 -0.816 1.00 96.12 118 LYS A C 1
ATOM 920 O O . LYS A 1 118 ? -6.075 3.246 -1.532 1.00 96.12 118 LYS A O 1
ATOM 925 N N . ILE A 1 119 ? -5.571 2.390 0.485 1.00 96.44 119 ILE A N 1
ATOM 926 C CA . ILE A 1 119 ? -6.619 3.104 1.216 1.00 96.44 119 ILE A CA 1
ATOM 927 C C . ILE A 1 119 ? -6.149 4.541 1.444 1.00 96.44 119 ILE A C 1
ATOM 929 O O . ILE A 1 119 ? -5.020 4.766 1.888 1.00 96.44 119 ILE A O 1
ATOM 933 N N . LEU A 1 120 ? -6.992 5.508 1.098 1.00 93.19 120 LEU A N 1
ATOM 934 C CA . LEU A 1 120 ? -6.755 6.916 1.378 1.00 93.19 120 LEU A CA 1
ATOM 935 C C . LEU A 1 120 ? -7.330 7.216 2.759 1.00 93.19 120 LEU A C 1
ATOM 937 O O . LEU A 1 120 ? -8.477 6.883 3.047 1.00 93.19 120 LEU A O 1
ATOM 941 N N . LYS A 1 121 ? -6.504 7.798 3.624 1.00 81.75 121 LYS A N 1
ATOM 942 C CA . LYS A 1 121 ? -6.954 8.288 4.922 1.00 81.75 121 LYS A CA 1
ATOM 943 C C . LYS A 1 121 ? -7.607 9.648 4.678 1.00 81.75 121 LYS A C 1
ATOM 945 O O . LYS A 1 121 ? -6.967 10.494 4.052 1.00 81.75 121 LYS A O 1
ATOM 950 N N . GLU A 1 122 ? -8.864 9.793 5.086 1.00 63.53 122 GLU A N 1
ATOM 951 C CA . GLU A 1 122 ? -9.531 11.101 5.146 1.00 63.53 122 GLU A CA 1
ATOM 952 C C . GLU A 1 122 ? -8.884 12.001 6.205 1.00 63.53 122 GLU A C 1
ATOM 954 O O . GLU A 1 122 ? -8.397 11.463 7.232 1.00 63.53 122 GLU A O 1
#

Sequence (122 aa):
MRSGKAFCFICFILLFLISACQNEKADDNDYSGVSDLISGRNKARYDTAERAPVKNTRSKPVEENIDTSRQAPDSKTEEILPIVLYEEKVDIIGSESKETLAKGVAYINKNGQIVRIKILKE

Foldseek 3Di:
DPCVVVVVVVVVVVVVVVVVPPPPPPCPVPCPCVVVVVVVVVVVVVVCVVPPPPDPDDDDDDDDDDDDDDDDDDDDPPPPDPQDWDKDKDFDADPVVRDGPFIWIFTAGPVRDGPDIGTDDD